Protein AF-A0A3P6QSC2-F1 (afdb_monomer_lite)

Structure (mmCIF, N/CA/C/O backbone):
data_AF-A0A3P6QSC2-F1
#
_entry.id   AF-A0A3P6QSC2-F1
#
loop_
_atom_site.group_PDB
_atom_site.id
_atom_site.type_symbol
_atom_site.label_atom_id
_atom_site.label_alt_id
_atom_site.label_comp_id
_atom_site.label_asym_id
_atom_site.label_entity_id
_atom_site.label_seq_id
_atom_site.pdbx_PDB_ins_code
_atom_site.Cartn_x
_atom_site.Cartn_y
_atom_site.Cartn_z
_atom_site.occupancy
_atom_site.B_iso_or_equiv
_atom_site.auth_seq_id
_atom_site.auth_comp_id
_atom_site.auth_asym_id
_atom_site.auth_atom_id
_atom_site.pdbx_PDB_model_num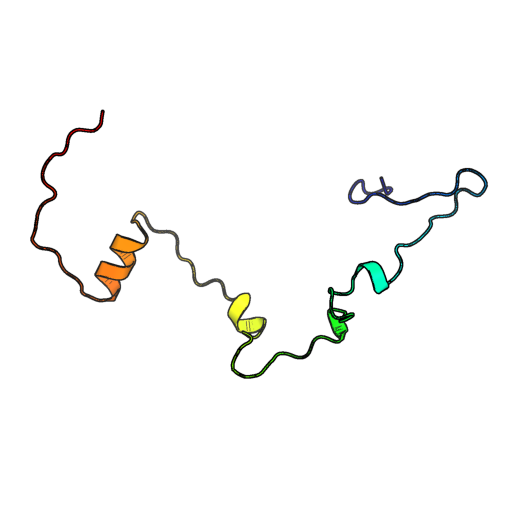
ATOM 1 N N . MET A 1 1 ? 21.301 7.738 -15.668 1.00 76.19 1 MET A N 1
ATOM 2 C CA . MET A 1 1 ? 19.908 8.217 -15.647 1.00 76.19 1 MET A CA 1
ATOM 3 C C . MET A 1 1 ? 19.583 8.752 -17.030 1.00 76.19 1 MET A C 1
ATOM 5 O O . MET A 1 1 ? 20.506 9.208 -17.700 1.00 76.19 1 MET A O 1
ATOM 9 N N . ASN A 1 2 ? 18.341 8.623 -17.483 1.00 85.12 2 ASN A N 1
ATOM 10 C CA . ASN A 1 2 ? 17.833 9.344 -18.649 1.00 85.12 2 ASN A CA 1
ATOM 11 C C . ASN A 1 2 ? 17.837 10.864 -18.383 1.00 85.12 2 ASN A C 1
ATOM 13 O O . ASN A 1 2 ? 18.107 11.308 -17.268 1.00 85.12 2 ASN A O 1
ATOM 17 N N . GLU A 1 3 ? 17.582 11.657 -19.422 1.00 87.06 3 GLU A N 1
ATOM 18 C CA . GLU A 1 3 ? 17.617 13.128 -19.352 1.00 87.06 3 GLU A CA 1
ATOM 19 C C . GLU A 1 3 ? 16.595 13.699 -18.358 1.00 87.06 3 GLU A C 1
ATOM 21 O O . GLU A 1 3 ? 16.855 14.720 -17.731 1.00 87.06 3 GLU A O 1
ATOM 26 N N . GLU A 1 4 ? 15.480 12.995 -18.156 1.00 88.25 4 GLU A N 1
ATOM 27 C CA . GLU A 1 4 ? 14.418 13.351 -17.207 1.00 88.25 4 GLU A CA 1
ATOM 28 C C . GLU A 1 4 ? 14.707 12.909 -15.763 1.00 88.25 4 GLU A C 1
ATOM 30 O O . GLU A 1 4 ? 13.962 13.258 -14.851 1.00 88.25 4 GLU A O 1
ATOM 35 N N . GLY A 1 5 ? 15.774 12.140 -15.525 1.00 88.25 5 GLY A N 1
ATOM 36 C CA . GLY A 1 5 ? 16.121 11.665 -14.186 1.00 88.25 5 GLY A CA 1
ATOM 37 C C . GLY A 1 5 ? 15.110 10.677 -13.589 1.00 88.25 5 GLY A C 1
ATOM 38 O O . GLY A 1 5 ? 15.019 10.563 -12.373 1.00 88.25 5 GLY A O 1
ATOM 39 N N . THR A 1 6 ? 14.342 9.971 -14.414 1.00 88.06 6 THR A N 1
ATOM 40 C CA . THR A 1 6 ? 13.322 9.006 -13.977 1.00 88.0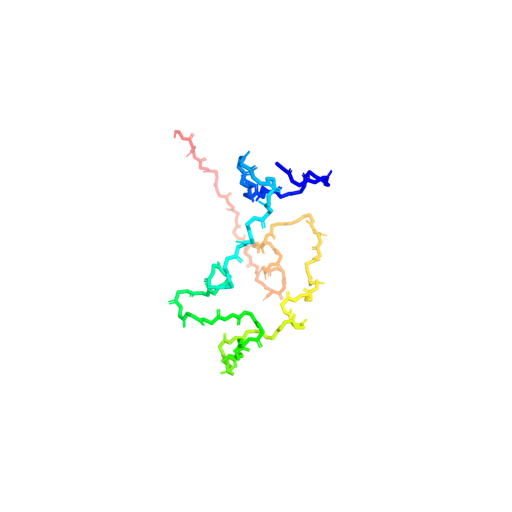6 6 THR A CA 1
ATOM 41 C C . THR A 1 6 ? 13.827 7.566 -14.024 1.00 88.06 6 THR A C 1
ATOM 43 O O . THR A 1 6 ? 13.471 6.761 -13.169 1.00 88.06 6 THR A O 1
ATOM 46 N N . GLU A 1 7 ? 14.709 7.233 -14.973 1.00 88.75 7 GLU A N 1
ATOM 47 C CA . GLU A 1 7 ? 15.079 5.841 -15.253 1.00 88.75 7 GLU A CA 1
ATOM 48 C C . GLU A 1 7 ? 16.576 5.643 -15.518 1.00 88.75 7 GLU A C 1
ATOM 50 O O . GLU A 1 7 ? 17.295 6.525 -16.002 1.00 88.75 7 GLU A O 1
ATOM 55 N N . TYR A 1 8 ? 17.072 4.435 -15.242 1.00 90.25 8 TYR A N 1
ATOM 56 C CA . TYR A 1 8 ? 18.433 4.035 -15.593 1.00 90.25 8 TYR A CA 1
ATOM 57 C C . TYR A 1 8 ? 18.474 3.393 -16.980 1.00 90.25 8 TYR A C 1
ATOM 59 O O . TYR A 1 8 ? 17.962 2.301 -17.199 1.00 90.25 8 TYR A O 1
ATOM 67 N N . ILE A 1 9 ? 19.166 4.056 -17.906 1.00 89.56 9 ILE A N 1
ATOM 68 C CA . ILE A 1 9 ? 19.391 3.567 -19.268 1.00 89.56 9 ILE A CA 1
ATOM 69 C C . ILE A 1 9 ? 20.802 3.002 -19.435 1.00 89.56 9 ILE A C 1
ATOM 71 O O . ILE A 1 9 ? 21.780 3.546 -18.914 1.00 89.56 9 ILE A O 1
ATOM 75 N N . ARG A 1 10 ? 20.918 1.915 -20.201 1.00 92.25 10 ARG A N 1
ATOM 76 C CA . ARG A 1 10 ? 22.213 1.339 -20.584 1.00 92.25 10 ARG A CA 1
ATOM 77 C C . ARG A 1 10 ? 22.732 2.052 -21.826 1.00 92.25 10 ARG A C 1
ATOM 79 O O . ARG A 1 10 ? 22.039 2.109 -22.839 1.00 92.25 10 ARG A O 1
ATOM 86 N N . VAL A 1 11 ? 23.958 2.564 -21.760 1.00 93.38 11 VAL A N 1
ATOM 87 C CA . VAL A 1 11 ? 24.583 3.305 -22.863 1.00 93.38 11 VAL A CA 1
ATOM 88 C C . VAL A 1 11 ? 25.930 2.684 -23.220 1.00 93.38 11 VAL A C 1
ATOM 90 O O . VAL A 1 11 ? 26.765 2.422 -22.354 1.00 93.38 11 VAL A O 1
ATOM 93 N N . SER A 1 12 ? 26.143 2.442 -24.512 1.00 94.94 12 SER A N 1
ATOM 94 C CA . SER A 1 12 ? 27.420 1.968 -25.047 1.00 94.94 12 SER A CA 1
ATOM 95 C C . SER A 1 12 ? 28.508 3.028 -24.874 1.00 94.94 12 SER A C 1
ATOM 97 O O . SER A 1 12 ? 28.371 4.144 -25.368 1.00 94.94 12 SER A O 1
ATOM 99 N N . LYS A 1 13 ? 29.638 2.665 -24.255 1.00 93.94 13 LYS A N 1
ATOM 100 C CA . LYS A 1 13 ? 30.782 3.581 -24.085 1.00 93.94 13 LYS A CA 1
ATOM 101 C C . LYS A 1 13 ? 31.429 4.000 -25.411 1.00 93.94 13 LYS A C 1
ATOM 103 O O . LYS A 1 13 ? 31.980 5.088 -25.491 1.00 93.94 13 LYS A O 1
ATOM 108 N N . ARG A 1 14 ? 31.381 3.142 -26.439 1.00 95.44 14 ARG A N 1
ATOM 109 C CA . ARG A 1 14 ? 32.038 3.393 -27.737 1.00 95.44 14 ARG A CA 1
ATOM 110 C C . ARG A 1 14 ? 31.193 4.257 -28.672 1.00 95.44 14 ARG A C 1
ATOM 112 O O . ARG A 1 14 ? 31.740 5.080 -29.388 1.00 95.44 14 ARG A O 1
ATOM 119 N N . SER A 1 15 ? 29.884 4.015 -28.717 1.00 93.75 15 SER A N 1
ATOM 120 C CA . SER A 1 15 ? 28.977 4.614 -29.711 1.00 93.75 15 SER A CA 1
ATOM 121 C C . SER A 1 15 ? 27.939 5.560 -29.116 1.00 93.75 15 SER A C 1
ATOM 123 O O . SER A 1 15 ? 27.121 6.084 -29.861 1.00 93.75 15 SER A O 1
ATOM 125 N N . ALA A 1 16 ? 27.909 5.712 -27.788 1.00 90.56 16 ALA A N 1
ATOM 126 C CA . ALA A 1 16 ? 26.851 6.410 -27.055 1.00 90.56 16 ALA A CA 1
ATOM 127 C C . ALA A 1 16 ? 25.423 5.896 -27.355 1.00 90.56 16 ALA A C 1
ATOM 129 O O . ALA A 1 16 ? 24.433 6.542 -27.020 1.00 90.56 16 ALA A O 1
ATOM 130 N N . PHE A 1 17 ? 25.299 4.710 -27.961 1.00 93.44 17 PHE A N 1
ATOM 131 C CA . PHE A 1 17 ? 24.016 4.113 -28.315 1.00 93.44 17 PHE A CA 1
ATOM 132 C C . PHE A 1 17 ? 23.257 3.654 -27.065 1.00 93.44 17 PHE A C 1
ATOM 134 O O . PHE A 1 17 ? 23.839 2.998 -26.193 1.00 93.44 17 PHE A O 1
ATOM 141 N N . ARG A 1 18 ? 21.957 3.967 -27.002 1.00 91.81 18 ARG A N 1
ATOM 142 C CA . ARG A 1 18 ? 21.047 3.540 -25.931 1.00 91.81 18 ARG A CA 1
ATOM 143 C C . ARG A 1 18 ? 20.587 2.112 -26.198 1.00 91.81 18 ARG A C 1
ATOM 145 O O . ARG A 1 18 ? 19.948 1.848 -27.208 1.00 91.81 18 ARG A O 1
ATOM 152 N N . ILE A 1 19 ? 20.917 1.196 -25.295 1.00 91.81 19 ILE A N 1
ATOM 153 C CA . ILE A 1 19 ? 20.544 -0.214 -25.412 1.00 91.81 19 ILE A CA 1
ATOM 154 C C . ILE A 1 19 ? 19.181 -0.392 -24.729 1.00 91.81 19 ILE A C 1
ATOM 156 O O . ILE A 1 19 ? 19.126 -0.280 -23.498 1.00 91.81 19 ILE A O 1
ATOM 160 N N . PRO A 1 20 ? 18.100 -0.673 -25.483 1.00 91.00 20 PRO A N 1
ATOM 161 C CA . PRO A 1 20 ? 16.775 -0.835 -24.900 1.00 91.00 20 PRO A CA 1
ATOM 162 C C . PRO A 1 20 ? 16.717 -2.057 -23.976 1.00 91.00 20 PRO A C 1
ATOM 164 O O . PRO A 1 20 ? 17.567 -2.960 -24.021 1.00 91.00 20 PRO A O 1
ATOM 167 N N . LEU A 1 21 ? 15.717 -2.076 -23.099 1.00 90.75 21 LEU A N 1
ATOM 168 C CA . LEU A 1 21 ? 15.351 -3.295 -22.388 1.00 90.75 21 LEU A CA 1
ATOM 169 C C . LEU A 1 21 ? 14.667 -4.255 -23.372 1.00 90.75 21 LEU A C 1
ATOM 171 O O . LEU A 1 21 ? 13.888 -3.802 -24.210 1.00 90.75 21 LEU A O 1
ATOM 175 N N . PRO A 1 22 ? 14.974 -5.560 -23.316 1.00 91.56 22 PRO A N 1
ATOM 176 C CA . PRO A 1 22 ? 14.264 -6.536 -24.130 1.00 91.56 22 PRO A CA 1
ATOM 177 C C . PRO A 1 22 ? 12.809 -6.652 -23.657 1.00 91.56 22 PRO A C 1
ATOM 179 O O . PRO A 1 22 ? 12.555 -6.592 -22.457 1.00 91.56 22 PRO A O 1
ATOM 182 N N . GLU A 1 23 ? 11.867 -6.885 -24.573 1.00 86.81 23 GLU A N 1
ATOM 183 C CA . GLU A 1 23 ? 10.436 -7.021 -24.239 1.00 86.81 23 GLU A CA 1
ATOM 184 C C . GLU A 1 23 ? 10.167 -8.144 -23.232 1.00 86.81 23 GLU A C 1
ATOM 186 O O . GLU A 1 23 ? 9.354 -7.990 -22.328 1.00 86.81 23 GLU A O 1
ATOM 191 N N . LEU A 1 24 ? 10.922 -9.245 -23.319 1.00 90.19 24 LEU A N 1
ATOM 192 C CA . LEU A 1 24 ? 10.833 -10.361 -22.372 1.00 90.19 24 LEU A CA 1
ATOM 193 C C . LEU A 1 24 ? 11.136 -9.959 -20.923 1.00 90.19 24 LEU A C 1
ATOM 195 O O . LEU A 1 24 ? 10.722 -10.665 -20.013 1.00 90.19 24 LEU A O 1
ATOM 199 N N . ALA A 1 25 ? 11.832 -8.840 -20.691 1.00 90.50 25 ALA A N 1
ATOM 200 C CA . ALA A 1 25 ? 12.044 -8.337 -19.336 1.00 90.50 25 ALA A CA 1
ATOM 201 C C . ALA A 1 25 ? 10.755 -7.801 -18.686 1.00 90.50 25 ALA A C 1
ATOM 203 O O . ALA A 1 25 ? 10.733 -7.637 -17.472 1.00 90.50 25 ALA A O 1
ATOM 204 N N . GLN A 1 26 ? 9.714 -7.520 -19.478 1.00 90.00 26 GLN A N 1
ATOM 205 C CA . GLN A 1 26 ? 8.403 -7.053 -19.009 1.00 90.00 26 GLN A CA 1
ATOM 206 C C . GLN A 1 26 ? 7.390 -8.193 -18.834 1.00 90.00 26 GLN A C 1
ATOM 208 O O . GLN A 1 26 ? 6.288 -7.966 -18.341 1.00 90.00 26 GLN A O 1
ATOM 213 N N . ALA A 1 27 ? 7.726 -9.407 -19.273 1.00 93.56 27 ALA A N 1
ATOM 214 C CA . ALA A 1 27 ? 6.836 -10.551 -19.164 1.00 93.56 27 ALA A CA 1
ATOM 215 C C . ALA A 1 27 ? 6.881 -11.160 -17.753 1.00 93.56 27 ALA A C 1
ATOM 217 O O . ALA A 1 27 ? 7.902 -11.108 -17.063 1.00 93.56 27 ALA A O 1
ATOM 218 N N . THR A 1 28 ? 5.778 -11.776 -17.334 1.00 91.19 28 THR A N 1
ATOM 219 C CA . THR A 1 28 ? 5.718 -12.562 -16.094 1.00 91.19 28 THR A CA 1
ATOM 220 C C . THR A 1 28 ? 6.540 -13.852 -16.209 1.00 91.19 28 THR A C 1
ATOM 222 O O . THR A 1 28 ? 7.024 -14.213 -17.284 1.00 91.19 28 THR A O 1
ATOM 225 N N . SER A 1 29 ? 6.668 -14.608 -15.111 1.00 90.56 29 SER A N 1
ATOM 226 C CA . SER A 1 29 ? 7.296 -15.944 -15.115 1.00 90.56 29 SER A CA 1
ATOM 227 C C . SER A 1 29 ? 6.651 -16.925 -16.101 1.00 90.56 29 SER A C 1
ATOM 229 O O . SER A 1 29 ? 7.277 -17.905 -16.493 1.00 90.56 29 SER A O 1
ATOM 231 N N . GLU A 1 30 ? 5.411 -16.655 -16.503 1.00 90.56 30 GLU A N 1
ATOM 232 C CA . GLU A 1 30 ? 4.638 -17.437 -17.470 1.00 90.56 30 GLU A CA 1
ATOM 233 C C . GLU A 1 30 ? 4.781 -16.910 -18.907 1.00 90.56 30 GLU A C 1
ATOM 235 O O . GLU A 1 30 ? 4.092 -17.376 -19.809 1.00 90.56 30 GLU A O 1
ATOM 240 N N . TYR A 1 31 ? 5.685 -15.952 -19.137 1.00 91.56 31 TYR A N 1
ATOM 241 C CA . TYR A 1 31 ? 5.910 -15.290 -20.425 1.00 91.56 31 TYR A CA 1
ATOM 242 C C . TYR A 1 31 ? 4.697 -14.502 -20.945 1.00 91.56 31 TYR A C 1
ATOM 244 O O . TYR A 1 31 ? 4.560 -14.283 -22.151 1.00 91.56 31 TYR A O 1
ATOM 252 N N . ILE A 1 32 ? 3.834 -14.039 -20.037 1.00 92.12 32 ILE A N 1
ATOM 253 C CA . ILE A 1 32 ? 2.669 -13.216 -20.367 1.00 92.12 32 ILE A CA 1
ATOM 254 C C . ILE A 1 32 ? 3.045 -11.746 -20.194 1.00 92.12 32 ILE A C 1
ATOM 256 O O . ILE A 1 32 ? 3.541 -11.333 -19.146 1.00 92.12 32 ILE A O 1
ATOM 260 N N . THR A 1 33 ? 2.822 -10.955 -21.236 1.00 93.12 33 THR A N 1
ATOM 261 C CA . THR A 1 33 ? 2.921 -9.493 -21.200 1.00 93.12 33 THR A CA 1
ATOM 262 C C . THR A 1 33 ? 1.558 -8.890 -20.859 1.00 93.12 33 THR A C 1
ATOM 264 O O . THR A 1 33 ? 0.526 -9.516 -21.097 1.00 93.12 33 THR A O 1
ATOM 267 N N . ALA A 1 34 ? 1.532 -7.680 -20.294 1.00 91.81 34 ALA A N 1
ATOM 268 C CA . ALA A 1 34 ? 0.293 -7.059 -19.810 1.00 91.81 34 ALA A CA 1
ATOM 269 C C . ALA A 1 34 ? -0.792 -6.915 -20.897 1.00 91.81 34 ALA A C 1
ATOM 271 O O . ALA A 1 34 ? -1.967 -7.131 -20.626 1.00 91.81 34 ALA A O 1
ATOM 272 N N . ASP A 1 35 ? -0.398 -6.618 -22.137 1.00 92.25 35 ASP A N 1
ATOM 273 C CA . ASP A 1 35 ? -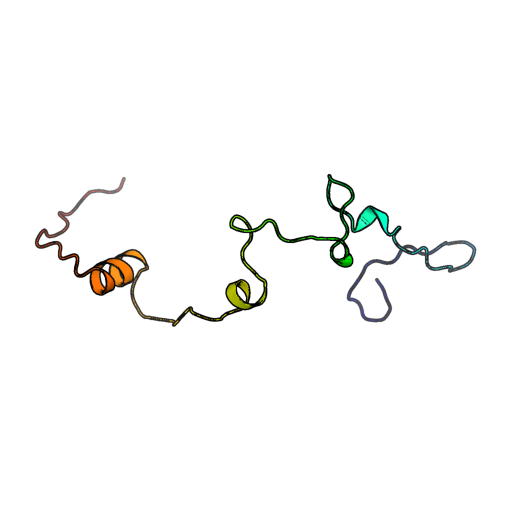1.284 -6.513 -23.305 1.00 92.25 35 ASP A CA 1
ATOM 274 C C . ASP A 1 35 ? -1.905 -7.853 -23.735 1.00 92.25 35 ASP A C 1
ATOM 276 O O . ASP A 1 35 ? -2.918 -7.874 -24.430 1.00 92.25 35 ASP A O 1
ATOM 280 N N . ARG A 1 36 ? -1.294 -8.971 -23.332 1.00 92.44 36 ARG A N 1
ATOM 281 C CA . ARG A 1 36 ? -1.745 -10.336 -23.637 1.00 92.44 36 ARG A CA 1
ATOM 282 C C . ARG A 1 36 ? -2.417 -11.020 -22.455 1.00 92.44 36 ARG A C 1
ATOM 284 O O . ARG A 1 36 ? -2.798 -12.184 -22.578 1.00 92.44 36 ARG A O 1
ATOM 291 N N . TYR A 1 37 ? -2.536 -10.338 -21.319 1.00 93.69 37 TYR A N 1
ATOM 292 C CA . TYR A 1 37 ? -3.219 -10.883 -20.160 1.00 93.69 37 TYR A CA 1
ATOM 293 C C . TYR A 1 37 ? -4.708 -11.064 -20.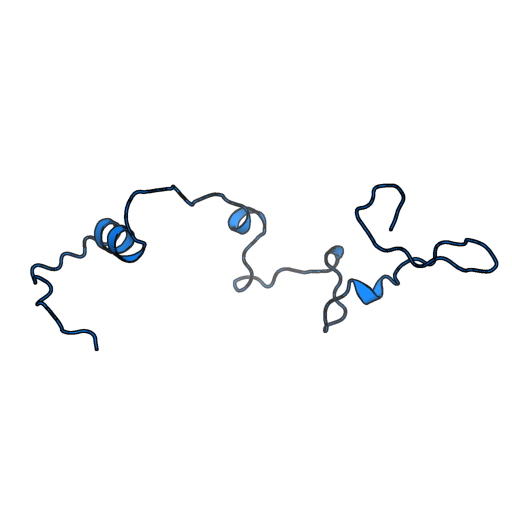464 1.00 93.69 37 TYR A C 1
ATOM 295 O O . TYR A 1 37 ? -5.360 -10.165 -20.993 1.00 93.69 37 TYR A O 1
ATOM 303 N N . VAL A 1 38 ? -5.243 -12.232 -20.117 1.00 93.69 38 VAL A N 1
ATOM 304 C CA . VAL A 1 38 ? -6.674 -12.525 -20.201 1.00 93.69 38 VAL A CA 1
ATOM 305 C C . VAL A 1 38 ? -7.149 -12.835 -18.794 1.00 93.69 38 VAL A C 1
ATOM 307 O O . VAL A 1 38 ? -6.665 -13.782 -18.179 1.00 93.69 38 VAL A O 1
ATOM 310 N N . GLU A 1 39 ? -8.092 -12.037 -18.302 1.00 93.88 39 GLU A N 1
ATOM 311 C CA . GLU A 1 39 ? -8.662 -12.212 -16.968 1.00 93.88 39 GLU A CA 1
ATOM 312 C C . GLU A 1 39 ? -9.345 -13.582 -16.834 1.00 93.88 39 GLU A C 1
ATOM 314 O O . GLU A 1 39 ? -10.159 -13.991 -17.670 1.00 93.88 39 GLU A O 1
ATOM 319 N N . ALA A 1 40 ? -9.019 -14.299 -15.760 1.00 93.56 40 ALA A N 1
ATOM 320 C CA . ALA A 1 40 ? -9.634 -15.558 -15.389 1.00 93.56 40 ALA A CA 1
ATOM 321 C C . ALA A 1 40 ? -11.026 -15.303 -14.776 1.00 93.56 40 ALA A C 1
ATOM 323 O O . ALA A 1 40 ? -11.133 -14.782 -13.657 1.00 93.56 40 ALA A O 1
ATOM 324 N N . PRO A 1 41 ? -12.119 -15.707 -15.450 1.00 92.75 41 PRO A N 1
ATOM 325 C CA . PRO A 1 41 ? -13.466 -15.394 -14.994 1.00 92.75 41 PRO A CA 1
ATOM 326 C C . PRO A 1 41 ? -13.748 -16.028 -13.626 1.00 92.75 41 PRO A C 1
ATOM 328 O O . PRO A 1 41 ? -13.535 -17.223 -13.415 1.00 92.75 41 PRO A O 1
ATOM 331 N N . GLY A 1 42 ? -14.240 -15.214 -12.690 1.00 92.38 42 GLY A N 1
ATOM 332 C CA . GLY A 1 42 ? -14.607 -15.635 -11.334 1.00 92.38 42 GLY A CA 1
ATOM 333 C C . GLY A 1 42 ? -13.439 -15.781 -10.353 1.00 92.38 42 GLY A C 1
ATOM 334 O O . GLY A 1 42 ? -13.681 -16.102 -9.191 1.00 92.38 42 GLY A O 1
ATOM 335 N N . LYS A 1 43 ? -12.196 -15.555 -10.792 1.00 95.06 43 LYS A N 1
ATOM 336 C CA . LYS A 1 43 ? -11.010 -15.532 -9.919 1.00 95.06 43 LYS A CA 1
ATOM 337 C C . LYS A 1 43 ? -10.292 -14.193 -9.950 1.00 95.06 43 LYS A C 1
ATOM 339 O O . LYS A 1 43 ? -9.796 -13.768 -8.911 1.00 95.06 43 LYS A O 1
ATOM 344 N N . ASP A 1 44 ? -10.290 -13.545 -11.108 1.00 96.38 44 ASP A N 1
ATOM 345 C CA . ASP A 1 44 ? -9.708 -12.225 -11.269 1.00 96.38 44 ASP A CA 1
ATOM 346 C C . ASP A 1 44 ? -10.768 -11.142 -11.093 1.00 96.38 44 ASP A C 1
ATOM 348 O O . ASP A 1 44 ? -11.926 -11.296 -11.496 1.00 96.38 44 ASP A O 1
ATOM 352 N N . THR A 1 45 ? -10.351 -10.036 -10.483 1.00 95.38 45 THR A N 1
ATOM 353 C CA . THR A 1 45 ? -11.180 -8.844 -10.319 1.00 95.38 45 THR A CA 1
ATOM 354 C C . THR A 1 45 ? -10.911 -7.886 -11.484 1.00 95.38 45 THR A C 1
ATOM 356 O O . THR A 1 45 ? -9.755 -7.495 -11.660 1.00 95.38 45 THR A O 1
ATOM 359 N N . PRO A 1 46 ? -11.941 -7.459 -12.237 1.00 94.88 46 PRO A N 1
ATOM 360 C CA . PRO A 1 46 ? -11.783 -6.505 -13.329 1.00 94.88 46 PRO A CA 1
ATOM 361 C C . PRO A 1 46 ? -11.163 -5.183 -12.877 1.00 94.88 46 PRO A C 1
ATOM 363 O O . PRO A 1 46 ? -11.456 -4.686 -11.783 1.00 94.88 46 PRO A O 1
ATOM 366 N N . ALA A 1 47 ? -10.374 -4.566 -13.758 1.00 94.00 47 ALA A N 1
ATOM 367 C CA . ALA A 1 47 ? -9.686 -3.303 -13.474 1.00 94.00 47 ALA A CA 1
ATOM 368 C C . ALA A 1 47 ? -10.629 -2.181 -12.993 1.00 94.00 47 ALA A C 1
ATOM 370 O O . ALA A 1 47 ? -10.266 -1.411 -12.105 1.00 94.00 47 ALA A O 1
ATOM 371 N N . GLU A 1 48 ? -11.846 -2.110 -13.539 1.00 94.75 48 GLU A N 1
ATOM 372 C CA . GLU A 1 48 ? -12.853 -1.106 -13.165 1.00 94.75 48 GLU A CA 1
ATOM 373 C C . GLU A 1 48 ? -13.241 -1.183 -11.682 1.00 94.75 48 GLU A C 1
ATOM 375 O O . GLU A 1 48 ? -13.397 -0.148 -11.039 1.00 94.75 48 GLU A O 1
ATOM 380 N N . ILE A 1 49 ? -13.336 -2.396 -11.127 1.00 95.81 49 ILE A N 1
ATOM 381 C CA . ILE A 1 49 ? -13.690 -2.626 -9.720 1.00 95.81 49 ILE A CA 1
ATOM 382 C C . ILE A 1 49 ? -12.470 -2.392 -8.822 1.00 95.81 49 ILE A C 1
ATOM 384 O O . ILE A 1 49 ? -12.581 -1.772 -7.770 1.00 95.81 49 ILE A O 1
ATOM 388 N N . VAL A 1 50 ? -11.283 -2.852 -9.235 1.00 96.25 50 VAL A N 1
ATOM 389 C CA . VAL A 1 50 ? -10.048 -2.699 -8.440 1.00 96.25 50 VAL A CA 1
ATOM 390 C C . VAL A 1 50 ? -9.660 -1.230 -8.261 1.00 96.25 50 VAL A C 1
ATOM 392 O O . VAL A 1 50 ? -9.155 -0.842 -7.208 1.00 96.25 50 VAL A O 1
ATOM 395 N N . LEU A 1 51 ? -9.871 -0.408 -9.289 1.00 97.50 51 LEU A N 1
ATOM 396 C CA . LEU A 1 51 ? -9.520 1.012 -9.264 1.00 97.50 51 LEU A CA 1
ATOM 397 C C . LEU A 1 51 ? -10.583 1.884 -8.580 1.00 97.50 51 LEU A C 1
ATOM 399 O O . LEU A 1 51 ? -10.357 3.086 -8.389 1.00 97.50 51 LEU A O 1
ATOM 403 N N . GLU A 1 52 ? -11.722 1.305 -8.196 1.00 98.06 52 GLU A N 1
ATOM 404 C CA . GLU A 1 52 ? -12.770 2.015 -7.480 1.00 98.06 52 GLU A CA 1
ATOM 405 C C . GLU A 1 52 ? -12.274 2.476 -6.099 1.00 98.06 52 GLU A C 1
ATOM 407 O O . GLU A 1 52 ? -11.801 1.702 -5.265 1.00 98.06 52 GLU A O 1
ATOM 412 N N . LYS A 1 53 ? -12.398 3.780 -5.825 1.00 97.38 53 LYS A N 1
ATOM 413 C CA . LYS A 1 53 ? -12.017 4.367 -4.534 1.00 97.38 53 LYS A CA 1
ATOM 414 C C . LYS A 1 53 ? -13.176 4.273 -3.548 1.00 97.38 53 LYS A C 1
ATOM 416 O O . LYS A 1 53 ? -13.996 5.184 -3.462 1.00 97.38 53 LYS A O 1
ATOM 421 N N . THR A 1 54 ? -13.205 3.195 -2.776 1.00 96.44 54 THR A N 1
ATOM 422 C CA . THR A 1 54 ? -14.261 2.937 -1.783 1.00 96.44 54 THR A CA 1
ATOM 423 C C . THR A 1 54 ? -13.905 3.407 -0.369 1.00 96.44 54 THR A C 1
ATOM 425 O O . THR A 1 54 ? -14.801 3.691 0.427 1.00 96.44 54 THR A O 1
ATOM 428 N N . TYR A 1 55 ? -12.611 3.548 -0.055 1.00 95.50 55 TYR A N 1
ATOM 429 C CA . TYR A 1 55 ? -12.148 3.943 1.277 1.00 95.50 55 TYR A CA 1
ATOM 430 C C . TYR A 1 55 ? -12.609 5.355 1.663 1.00 95.50 55 TYR A C 1
ATOM 432 O O . TYR A 1 55 ? -12.390 6.326 0.933 1.00 95.50 55 TYR A O 1
ATOM 440 N N . LYS A 1 56 ? -13.188 5.474 2.861 1.00 95.44 56 LYS A N 1
ATOM 441 C CA . LYS A 1 56 ? -13.558 6.748 3.481 1.00 95.44 56 LYS A CA 1
ATOM 442 C C . LYS A 1 56 ? -12.785 6.892 4.791 1.00 95.44 56 LYS A C 1
ATOM 444 O O . LYS A 1 56 ? -12.966 6.059 5.672 1.00 95.44 56 LYS A O 1
ATOM 449 N N . PRO A 1 57 ? -11.951 7.932 4.952 1.00 96.19 57 PRO A N 1
ATOM 450 C CA . PRO A 1 57 ? -11.202 8.119 6.185 1.00 96.19 57 PRO A CA 1
ATOM 451 C C . PRO A 1 57 ? -12.157 8.410 7.346 1.00 96.19 57 PRO A C 1
ATOM 453 O O . PRO A 1 57 ? -12.994 9.311 7.262 1.00 96.19 57 PRO A O 1
ATOM 456 N N . LYS A 1 58 ? -12.009 7.656 8.435 1.00 95.44 58 LYS A N 1
ATOM 457 C CA . LYS A 1 58 ? -12.791 7.786 9.670 1.00 95.44 58 LYS A CA 1
ATOM 458 C C . LYS A 1 58 ? -11.859 7.761 10.885 1.00 95.44 58 LYS A C 1
ATOM 460 O O . LYS A 1 58 ? -10.741 7.263 10.808 1.00 95.44 58 LYS A O 1
ATOM 465 N N . LEU A 1 59 ? -12.317 8.312 12.009 1.00 96.81 59 LEU A N 1
ATOM 466 C CA . LEU A 1 59 ? -11.602 8.281 13.294 1.00 96.81 59 LEU A CA 1
ATOM 467 C C . LEU A 1 59 ? -12.014 7.046 14.115 1.00 96.81 59 LEU A C 1
ATOM 469 O O . LEU A 1 59 ? -12.538 7.184 15.215 1.00 96.81 59 LEU A O 1
ATOM 473 N N . MET A 1 60 ? -11.832 5.859 13.540 1.00 95.50 60 MET A N 1
ATOM 474 C CA . MET A 1 60 ? -12.127 4.557 14.153 1.00 95.50 60 MET A CA 1
ATOM 475 C C . MET A 1 60 ? -11.181 3.495 13.578 1.00 95.50 60 MET A C 1
ATOM 477 O O . MET A 1 60 ? -10.591 3.717 12.515 1.00 95.50 60 MET A O 1
ATOM 481 N N . SER A 1 61 ? -11.009 2.367 14.267 1.00 95.06 61 SER A N 1
ATOM 482 C CA . SER A 1 61 ? -10.279 1.220 13.715 1.00 95.06 61 SER A CA 1
ATOM 483 C C . SER A 1 61 ? -11.124 0.440 12.701 1.00 95.06 61 SER A C 1
ATOM 485 O O . SER A 1 61 ? -12.342 0.602 12.618 1.00 95.06 61 SER A O 1
ATOM 487 N N . PHE A 1 62 ? -10.472 -0.446 11.943 1.00 94.69 62 PHE A N 1
ATOM 488 C CA . PHE A 1 62 ? -11.157 -1.376 11.042 1.00 94.69 62 PHE A CA 1
ATOM 489 C C . PHE A 1 62 ? -12.157 -2.265 11.797 1.00 94.69 62 PHE A C 1
ATOM 491 O O . PHE A 1 62 ? -13.281 -2.472 11.348 1.00 94.69 62 PHE A O 1
ATOM 498 N N . GLU A 1 63 ? -11.760 -2.779 12.960 1.00 95.19 63 GLU A N 1
ATOM 499 C CA . GLU A 1 63 ? -12.597 -3.646 13.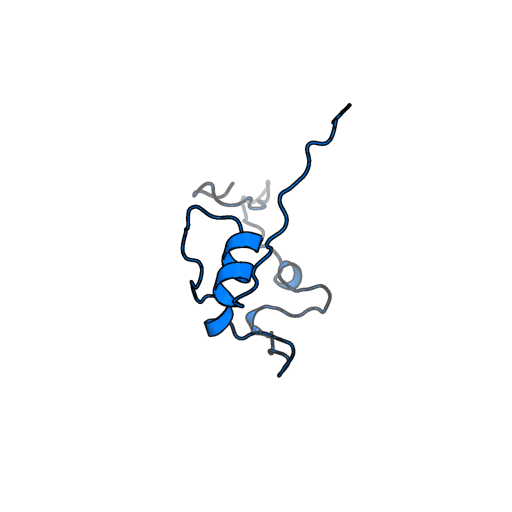789 1.00 95.19 63 GLU A CA 1
ATOM 500 C C . GLU A 1 63 ? -13.830 -2.909 14.315 1.00 95.19 63 GLU A C 1
ATOM 502 O O . GLU A 1 63 ? -14.920 -3.477 14.321 1.00 95.19 63 GLU A O 1
ATOM 507 N N . GLU A 1 64 ? -13.665 -1.653 14.735 1.00 94.44 64 GLU A N 1
ATOM 508 C CA . GLU A 1 64 ? -14.767 -0.797 15.181 1.00 94.44 64 GLU A CA 1
ATOM 509 C C . GLU A 1 64 ? -15.755 -0.521 14.038 1.00 94.44 64 GLU A C 1
ATOM 511 O O . GLU A 1 64 ? -16.961 -0.680 14.227 1.00 94.44 64 GLU A O 1
ATOM 516 N N . GLU A 1 65 ? -15.253 -0.187 12.844 1.00 96.19 65 GLU A N 1
ATOM 517 C CA . GLU A 1 65 ? -16.076 0.078 11.657 1.00 96.19 65 GLU A CA 1
ATOM 518 C C . GLU A 1 65 ? -16.900 -1.149 11.238 1.00 96.19 65 GLU A C 1
ATOM 520 O O . GLU A 1 65 ? -18.111 -1.049 11.034 1.00 96.19 65 GLU A O 1
ATOM 525 N N . ILE A 1 66 ? -16.267 -2.324 11.167 1.00 95.94 66 ILE A N 1
ATOM 526 C CA . ILE A 1 66 ? -16.946 -3.575 10.807 1.00 95.94 66 ILE A CA 1
ATOM 527 C C . ILE A 1 66 ? -17.954 -3.990 11.881 1.00 95.94 66 ILE A C 1
ATOM 529 O O . ILE A 1 66 ? -19.029 -4.494 11.551 1.00 95.94 66 ILE A O 1
ATOM 533 N N . ALA A 1 67 ? -17.636 -3.793 13.164 1.00 95.12 67 ALA 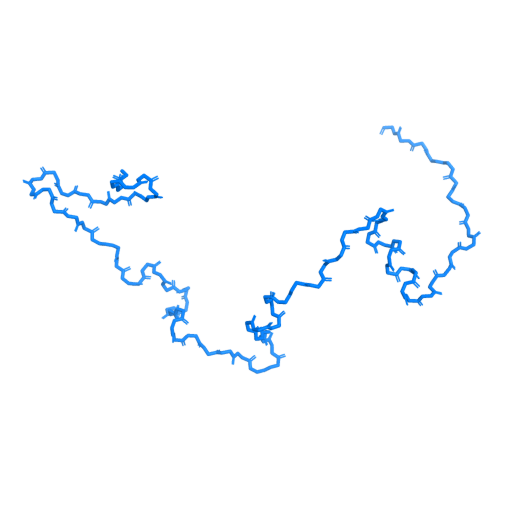A N 1
ATOM 534 C CA . ALA A 1 67 ? -18.570 -4.096 14.240 1.00 95.12 67 ALA A CA 1
ATOM 535 C C . ALA A 1 67 ? -19.833 -3.227 14.146 1.00 95.12 67 ALA A C 1
ATOM 537 O O . ALA A 1 67 ? -20.938 -3.749 14.299 1.00 95.12 67 ALA A O 1
ATOM 538 N N . GLU A 1 68 ? -19.683 -1.935 13.840 1.00 94.44 68 GLU A N 1
ATOM 539 C CA . GLU A 1 68 ? -20.807 -1.024 13.614 1.00 94.44 68 GLU A CA 1
ATOM 540 C C . GLU A 1 68 ? -21.634 -1.436 12.383 1.00 94.44 68 GLU A C 1
ATOM 542 O O . GLU A 1 68 ? -22.854 -1.577 12.492 1.00 94.44 68 GLU A O 1
ATOM 547 N N . GLU A 1 69 ? -20.989 -1.702 11.242 1.00 95.19 69 GLU A N 1
ATOM 548 C CA . GLU A 1 69 ? -21.661 -2.069 9.984 1.00 95.19 69 GLU A CA 1
ATOM 549 C C . GLU A 1 69 ? -22.427 -3.397 10.085 1.00 95.19 69 GLU A C 1
ATOM 551 O O . GLU A 1 69 ? -23.551 -3.522 9.595 1.00 95.19 69 GLU A O 1
ATOM 556 N N . MET A 1 70 ? -21.854 -4.380 10.782 1.00 96.81 70 MET A N 1
ATOM 557 C CA . MET A 1 70 ? -22.460 -5.698 10.982 1.00 96.81 70 MET A CA 1
ATOM 558 C C . MET A 1 70 ? -23.426 -5.746 12.179 1.00 96.81 70 MET A C 1
ATOM 560 O O . MET A 1 70 ? -24.011 -6.796 12.455 1.00 96.81 70 MET A O 1
ATOM 564 N N . GLY A 1 71 ? -23.591 -4.642 12.917 1.00 95.38 71 GLY A N 1
ATOM 565 C CA . GLY A 1 71 ? -24.449 -4.572 14.104 1.00 95.38 71 GLY A CA 1
ATOM 566 C C . GLY A 1 71 ? -23.960 -5.422 15.286 1.00 95.38 71 GLY A C 1
ATOM 567 O O . GLY A 1 71 ? -24.757 -5.837 16.131 1.00 95.38 71 GLY A O 1
ATOM 568 N N . ILE A 1 72 ? -22.660 -5.708 15.351 1.00 94.94 72 ILE A N 1
ATOM 569 C CA . ILE A 1 72 ? -22.034 -6.499 16.411 1.00 94.94 72 ILE A CA 1
ATOM 570 C C . ILE A 1 72 ? -21.824 -5.603 17.635 1.00 94.94 72 ILE A C 1
ATOM 572 O O . ILE A 1 72 ? -21.156 -4.576 17.568 1.00 94.94 72 ILE A O 1
ATOM 576 N N . GLN A 1 73 ? -22.362 -6.010 18.787 1.00 90.75 73 GLN A N 1
ATOM 577 C CA . GLN A 1 73 ? -22.199 -5.284 20.050 1.00 90.75 73 GLN A CA 1
ATOM 578 C C . GLN A 1 73 ? -21.534 -6.167 21.108 1.00 90.75 73 GLN A C 1
ATOM 580 O O . GLN A 1 73 ? -22.084 -7.206 21.482 1.00 90.75 73 GLN A O 1
ATOM 585 N N . ASP A 1 74 ? -20.392 -5.729 21.651 1.00 87.94 74 ASP A N 1
ATOM 586 C CA . ASP A 1 74 ? -19.793 -6.336 22.844 1.00 87.94 74 ASP A CA 1
ATOM 587 C C . ASP A 1 74 ? -20.136 -5.513 24.092 1.00 87.94 74 ASP A C 1
ATOM 589 O O . ASP A 1 74 ? -19.794 -4.339 24.216 1.00 87.94 74 ASP A O 1
ATOM 593 N N . LYS A 1 75 ? -20.839 -6.140 25.040 1.00 90.94 75 LYS A N 1
ATOM 594 C CA . LYS A 1 75 ? -21.212 -5.518 26.322 1.00 90.94 75 LYS A CA 1
ATOM 595 C C . LYS A 1 75 ? -20.106 -5.633 27.374 1.00 90.94 75 LYS A C 1
ATOM 597 O O . LYS A 1 75 ? -20.218 -5.039 28.448 1.00 90.94 75 LYS A O 1
ATOM 602 N N . ARG A 1 76 ? -19.073 -6.441 27.120 1.00 91.69 76 ARG A N 1
ATOM 603 C CA . ARG A 1 76 ? -17.965 -6.668 28.050 1.00 91.69 76 ARG A CA 1
ATOM 604 C C . ARG A 1 76 ? -17.005 -5.484 28.000 1.00 91.69 76 ARG A C 1
ATOM 606 O O . ARG A 1 76 ? -16.778 -4.889 26.955 1.00 91.69 76 ARG A O 1
ATOM 613 N N . LYS A 1 77 ? -16.408 -5.163 29.147 1.00 88.56 77 LYS A N 1
ATOM 614 C CA . LYS A 1 77 ? -15.332 -4.171 29.238 1.00 88.56 77 LYS A CA 1
ATOM 615 C C . LYS A 1 77 ? -13.992 -4.884 29.336 1.00 88.56 77 LYS A C 1
ATOM 617 O O . LYS A 1 77 ? -13.858 -5.811 30.140 1.00 88.56 77 LYS A O 1
ATOM 622 N N . LEU A 1 78 ? -13.016 -4.421 28.555 1.00 90.38 78 LEU A N 1
ATOM 623 C CA . LEU A 1 78 ? -11.625 -4.857 28.656 1.00 90.38 78 LEU A CA 1
ATOM 624 C C . LEU A 1 78 ? -11.145 -4.701 30.101 1.00 90.38 78 LEU A C 1
ATOM 626 O O . LEU A 1 78 ? -11.265 -3.630 30.697 1.00 90.38 78 LEU A O 1
ATOM 630 N N . GLN A 1 79 ? -10.647 -5.795 30.669 1.00 94.44 79 GLN A N 1
ATOM 631 C CA . GLN A 1 79 ? -10.043 -5.788 31.995 1.00 94.44 79 GLN A CA 1
ATOM 632 C C . GLN A 1 79 ? -8.567 -5.384 31.870 1.00 94.44 79 GLN A C 1
ATOM 634 O O . GLN A 1 79 ? -7.920 -5.740 30.880 1.00 94.44 79 GLN A O 1
ATOM 639 N N . PRO A 1 80 ? -8.017 -4.641 32.841 1.00 94.88 80 PRO A N 1
ATOM 640 C CA . PRO A 1 80 ? -6.620 -4.229 32.803 1.00 94.88 80 PRO A CA 1
ATOM 641 C C . PRO A 1 80 ? -5.699 -5.454 32.781 1.00 94.88 80 PRO A C 1
ATOM 643 O O . PRO A 1 80 ? -5.913 -6.418 33.514 1.00 94.88 80 PRO A O 1
ATOM 646 N N . THR A 1 81 ? -4.670 -5.407 31.937 1.00 94.94 81 THR A N 1
ATOM 647 C CA . THR A 1 81 ? -3.656 -6.461 31.805 1.00 94.94 81 THR A CA 1
ATOM 648 C C . THR A 1 81 ? -2.269 -5.831 31.888 1.00 94.94 81 THR A C 1
ATOM 650 O O . THR A 1 81 ? -2.062 -4.719 31.400 1.00 94.94 81 THR A O 1
ATOM 653 N N . TYR A 1 82 ? -1.328 -6.520 32.533 1.00 93.38 82 TYR A N 1
ATOM 654 C CA . TYR A 1 82 ? 0.061 -6.077 32.632 1.00 93.38 82 TYR A CA 1
ATOM 655 C C . TYR A 1 82 ? 0.830 -6.419 31.353 1.00 93.38 82 TYR A C 1
ATOM 657 O O . TYR A 1 82 ? 0.694 -7.521 30.826 1.00 93.38 82 TYR A O 1
ATOM 665 N N . TRP A 1 83 ? 1.667 -5.488 30.905 1.00 92.50 83 TRP A N 1
ATOM 666 C CA . TRP A 1 83 ? 2.636 -5.680 29.828 1.00 92.50 83 TRP A CA 1
ATOM 667 C C . TRP A 1 83 ? 4.030 -5.539 30.447 1.00 92.50 83 TRP A C 1
ATOM 669 O O . TRP A 1 83 ? 4.282 -4.538 31.121 1.00 92.50 83 TRP A O 1
ATOM 679 N N . TYR A 1 84 ? 4.888 -6.546 30.291 1.00 89.00 84 TYR A N 1
ATOM 680 C CA . TYR A 1 84 ? 6.232 -6.621 30.876 1.00 89.00 84 TYR A CA 1
ATOM 681 C C . TYR A 1 84 ? 7.267 -7.021 29.828 1.00 89.00 84 TYR A C 1
ATOM 683 O O . TYR A 1 84 ? 6.869 -7.670 28.833 1.00 89.00 84 TYR A O 1
#

Foldseek 3Di:
DPPVPPDDWDADPPPRDTDDDDPQVQADVVSDHPVRDDDDPPPDDDPVVVPDDPDDDDPDDPVVVVCVVVVNDDPDDDDDDDDD

Secondary structure (DSSP, 8-state):
--TTSS---EE-TTT--EEPPPGGGGS-TTS--GGG----TTTSPPHHHHT-------SS-HHHHHHHHTT----PPPPP----

pLDDT: mean 92.77, std 3.33, range [76.19, 98.06]

Organism: NCBI:txid637853

Sequence (84 aa):
MNEEGTEYIRVSKRSAFRIPLPELAQATSEYITADRYVEAPGKDTPAEIVLEKTYKPKLMSFEEEIAEEMGIQDKRKLQPTYWY

Radius of gyration: 25.55 Å; chains: 1; bounding box: 56×31×62 Å